Protein AF-A0A1M2V5W0-F1 (afdb_monomer)

Structure (mmCIF, N/CA/C/O backbone):
data_AF-A0A1M2V5W0-F1
#
_entry.id   AF-A0A1M2V5W0-F1
#
loop_
_atom_site.group_PDB
_atom_site.id
_atom_site.type_symbol
_atom_site.label_atom_id
_atom_site.label_alt_id
_atom_site.label_comp_id
_atom_site.label_asym_id
_atom_site.label_entity_id
_atom_site.label_seq_id
_atom_site.pdbx_PDB_ins_code
_atom_site.Cartn_x
_atom_site.Cartn_y
_atom_site.Cartn_z
_atom_site.occupancy
_atom_site.B_iso_or_equiv
_atom_site.auth_seq_id
_atom_site.auth_comp_id
_atom_site.auth_asym_id
_atom_site.auth_atom_id
_atom_site.pdbx_PDB_model_num
ATOM 1 N N . MET A 1 1 ? -21.155 -1.043 -0.459 1.00 74.81 1 MET A N 1
ATOM 2 C CA . MET A 1 1 ? -21.055 0.236 0.279 1.00 74.81 1 MET A CA 1
ATOM 3 C C . MET A 1 1 ? -19.691 0.330 0.950 1.00 74.81 1 MET A C 1
ATOM 5 O O . MET A 1 1 ? -19.105 -0.709 1.253 1.00 74.81 1 MET A O 1
ATOM 9 N N . SER A 1 2 ? -19.186 1.552 1.110 1.00 94.75 2 SER A N 1
ATOM 10 C CA . SER A 1 2 ? -17.912 1.864 1.774 1.00 94.75 2 SER A CA 1
ATOM 11 C C . SER A 1 2 ? -18.078 1.927 3.303 1.00 94.75 2 SER A C 1
ATOM 13 O O . SER A 1 2 ? -19.202 2.180 3.741 1.00 94.75 2 SER A O 1
ATOM 15 N N . PRO A 1 3 ? -17.034 1.681 4.123 1.00 96.12 3 PRO A N 1
ATOM 16 C CA . PRO A 1 3 ? -17.143 1.655 5.583 1.00 96.12 3 PRO A CA 1
ATOM 17 C C . PRO A 1 3 ? -17.087 3.056 6.215 1.00 96.12 3 PRO A C 1
ATOM 19 O O . PRO A 1 3 ? -17.505 3.218 7.355 1.00 96.12 3 PRO A O 1
ATOM 22 N N . LEU A 1 4 ? -16.586 4.059 5.488 1.00 97.38 4 LEU A N 1
ATOM 23 C CA . LEU A 1 4 ? -16.451 5.440 5.946 1.00 97.38 4 LEU A CA 1
ATOM 24 C C . LEU A 1 4 ? -17.178 6.396 5.000 1.00 97.38 4 LEU A C 1
ATOM 26 O O . LEU A 1 4 ? -17.250 6.168 3.790 1.00 97.38 4 LEU A O 1
ATOM 30 N N . ARG A 1 5 ? -17.699 7.499 5.548 1.00 97.31 5 ARG A N 1
ATOM 31 C CA . ARG A 1 5 ? -18.234 8.593 4.725 1.00 97.31 5 ARG A CA 1
ATOM 32 C C . ARG A 1 5 ? -17.093 9.276 3.972 1.00 97.31 5 ARG A C 1
ATOM 34 O O . ARG A 1 5 ? -16.021 9.481 4.530 1.00 97.31 5 ARG A O 1
ATOM 41 N N . GLY A 1 6 ? -17.336 9.607 2.707 1.00 97.00 6 GLY A N 1
ATOM 42 C CA . GLY A 1 6 ? -16.331 10.194 1.816 1.00 97.00 6 GLY A CA 1
ATOM 43 C C . GLY A 1 6 ? -15.364 9.182 1.189 1.00 97.00 6 GLY A C 1
ATOM 44 O O . GLY A 1 6 ? -14.709 9.515 0.210 1.00 97.00 6 GLY A O 1
ATOM 45 N N . GLU A 1 7 ? -15.310 7.937 1.677 1.00 98.12 7 GLU A N 1
ATOM 46 C CA . GLU A 1 7 ? -14.520 6.869 1.056 1.00 98.12 7 GLU A CA 1
ATOM 47 C C . GLU A 1 7 ? -15.352 6.132 -0.002 1.00 98.12 7 GLU A C 1
ATOM 49 O O . GLU A 1 7 ? -16.510 5.782 0.236 1.00 98.12 7 GLU A O 1
ATOM 54 N N . ILE A 1 8 ? -14.745 5.803 -1.143 1.00 97.44 8 ILE A N 1
ATOM 55 C CA . ILE A 1 8 ? -15.309 4.865 -2.119 1.00 97.44 8 ILE A CA 1
ATOM 56 C C . ILE A 1 8 ? -14.634 3.498 -1.989 1.00 97.44 8 ILE A C 1
ATOM 58 O O . ILE A 1 8 ? -13.429 3.405 -1.781 1.00 97.44 8 ILE A O 1
ATOM 62 N N . ARG A 1 9 ? -15.408 2.423 -2.165 1.00 98.19 9 ARG A N 1
ATOM 63 C CA . ARG A 1 9 ? -14.882 1.057 -2.250 1.00 98.19 9 ARG A CA 1
ATOM 64 C C . ARG A 1 9 ? -15.270 0.429 -3.579 1.00 98.19 9 ARG A C 1
ATOM 66 O O . ARG A 1 9 ? -16.461 0.277 -3.859 1.00 98.19 9 ARG A O 1
ATOM 73 N N . LEU A 1 10 ? -14.271 0.009 -4.350 1.00 98.19 10 LEU A N 1
ATOM 74 C CA . LEU A 1 10 ? -14.480 -0.735 -5.588 1.00 98.19 10 LEU A CA 1
ATOM 75 C C . LEU A 1 10 ? -14.918 -2.174 -5.292 1.00 98.19 10 LEU A C 1
ATOM 77 O O . LEU A 1 10 ? -14.509 -2.786 -4.300 1.00 98.19 10 LEU A O 1
ATOM 81 N N . GLN A 1 11 ? -15.748 -2.740 -6.171 1.00 98.31 11 GLN A N 1
ATOM 82 C CA . GLN A 1 11 ? -16.195 -4.129 -6.040 1.00 98.31 11 GLN 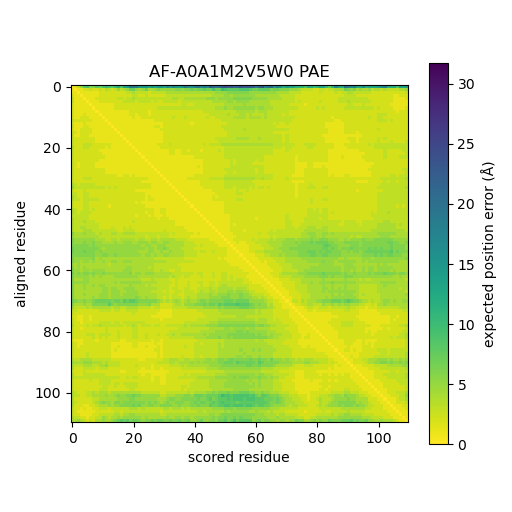A CA 1
ATOM 83 C C . GLN A 1 11 ? -15.018 -5.113 -6.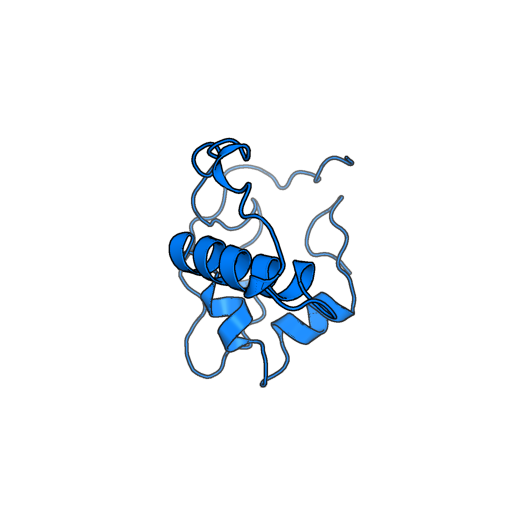121 1.00 98.31 11 GLN A C 1
ATOM 85 O O . GLN A 1 11 ? -14.984 -6.083 -5.365 1.00 98.31 11 GLN A O 1
ATOM 90 N N . SER A 1 12 ? -14.042 -4.851 -6.995 1.00 98.56 12 SER A N 1
ATOM 91 C CA . SER A 1 12 ? -12.825 -5.657 -7.129 1.00 98.56 12 SER A CA 1
ATOM 92 C C . SER A 1 12 ? -12.060 -5.748 -5.810 1.00 98.56 12 SER A C 1
ATOM 94 O O . SER A 1 12 ? -11.755 -6.849 -5.362 1.00 98.56 12 SER A O 1
ATOM 96 N N . ASP A 1 13 ? -11.830 -4.618 -5.142 1.00 98.62 13 ASP A N 1
ATOM 97 C CA . ASP A 1 13 ? -11.068 -4.560 -3.890 1.00 98.62 13 ASP A CA 1
ATOM 98 C C . ASP A 1 13 ? -11.818 -5.255 -2.754 1.00 98.62 13 ASP A C 1
ATOM 100 O O . ASP A 1 13 ? -11.230 -5.983 -1.951 1.00 98.62 13 ASP A O 1
ATOM 104 N N . PHE A 1 14 ? -13.147 -5.094 -2.715 1.00 98.44 14 PHE A N 1
ATOM 105 C CA . PHE A 1 14 ? -13.992 -5.811 -1.765 1.00 98.44 14 PHE A CA 1
ATOM 106 C C . PHE A 1 14 ? -13.825 -7.332 -1.888 1.00 98.44 14 PHE A C 1
ATOM 108 O O . PHE A 1 14 ? -13.697 -8.015 -0.866 1.00 98.44 14 PHE A O 1
ATOM 115 N N . LEU A 1 15 ? -13.817 -7.852 -3.118 1.00 98.56 15 LEU A N 1
ATOM 116 C CA . LEU A 1 15 ? -13.690 -9.284 -3.384 1.00 98.56 15 LEU A CA 1
ATOM 117 C C . LEU A 1 15 ? -12.257 -9.781 -3.163 1.00 98.56 15 LEU A C 1
ATOM 119 O O . LEU A 1 15 ? -12.071 -10.785 -2.482 1.00 98.56 15 LEU A O 1
ATOM 123 N N . LEU A 1 16 ? -11.239 -9.062 -3.645 1.00 98.75 16 LEU A N 1
ATOM 124 C CA . LEU A 1 16 ? -9.828 -9.437 -3.474 1.00 98.75 16 LEU A CA 1
ATOM 125 C C . LEU A 1 16 ? -9.412 -9.508 -1.999 1.00 98.75 16 LEU A C 1
ATOM 127 O O . LEU A 1 16 ? -8.637 -10.386 -1.618 1.00 98.75 16 LEU A O 1
ATOM 131 N N . ALA A 1 17 ? -9.966 -8.648 -1.144 1.00 98.69 17 ALA A N 1
ATOM 132 C CA . ALA A 1 17 ? -9.709 -8.695 0.293 1.00 98.69 17 ALA A CA 1
ATOM 133 C C . ALA A 1 17 ? -10.327 -9.921 0.999 1.00 98.69 17 ALA A C 1
ATOM 135 O O . ALA A 1 17 ? -9.978 -10.199 2.147 1.00 98.69 17 ALA A O 1
ATOM 136 N N . ARG A 1 18 ? -11.257 -10.638 0.349 1.00 98.56 18 ARG A N 1
ATOM 137 C CA . ARG A 1 18 ? -12.042 -11.738 0.946 1.00 98.56 18 ARG A CA 1
ATOM 138 C C . ARG A 1 18 ? -11.856 -13.087 0.264 1.00 98.56 18 ARG A C 1
ATOM 140 O O . ARG A 1 18 ? -12.131 -14.115 0.875 1.00 98.56 18 ARG A O 1
ATOM 147 N N . ASP A 1 19 ? -11.397 -13.094 -0.979 1.00 98.69 19 ASP A N 1
ATOM 148 C CA . ASP A 1 19 ? -11.186 -14.318 -1.737 1.00 98.69 19 ASP A CA 1
ATOM 149 C C . ASP A 1 19 ? -10.074 -15.173 -1.111 1.00 98.69 19 ASP A C 1
ATOM 151 O O . ASP A 1 19 ? -9.010 -14.669 -0.751 1.00 98.69 19 ASP A O 1
ATOM 155 N N . SER A 1 20 ? -10.296 -16.483 -0.993 1.00 98.44 20 SER A N 1
ATOM 156 C CA . SER A 1 20 ? -9.355 -17.405 -0.343 1.00 98.44 20 SER A CA 1
ATOM 157 C C . SER A 1 20 ? -7.975 -17.447 -1.011 1.00 98.44 20 SER A C 1
ATOM 159 O O . SER A 1 20 ? -6.988 -17.785 -0.351 1.00 98.44 20 SER A O 1
ATOM 161 N N . ARG A 1 21 ? -7.883 -17.068 -2.293 1.00 98.38 21 ARG A N 1
ATOM 162 C CA . ARG A 1 21 ? -6.628 -16.995 -3.055 1.00 98.38 21 ARG A CA 1
ATOM 163 C C . ARG A 1 21 ? -5.779 -15.780 -2.679 1.00 98.38 21 ARG A C 1
ATOM 165 O O . ARG A 1 21 ? -4.560 -15.841 -2.817 1.00 98.38 21 ARG A O 1
ATOM 172 N N . THR A 1 22 ? -6.391 -14.693 -2.206 1.00 98.75 22 THR A N 1
ATOM 173 C CA . THR A 1 22 ? -5.722 -13.388 -2.038 1.00 98.75 22 THR A CA 1
ATOM 174 C C . THR A 1 22 ? -5.837 -12.799 -0.635 1.00 98.75 22 THR A C 1
ATOM 176 O O . THR A 1 22 ? -4.957 -12.042 -0.232 1.00 98.75 22 THR A O 1
ATOM 179 N N . ALA A 1 23 ? -6.845 -13.175 0.154 1.00 98.75 23 ALA A N 1
ATOM 180 C CA . ALA A 1 23 ? -7.152 -12.565 1.450 1.00 98.75 23 ALA A CA 1
ATOM 181 C C . ALA A 1 23 ? -5.981 -12.604 2.444 1.00 98.75 23 ALA A C 1
ATOM 183 O O . ALA A 1 23 ? -5.755 -11.648 3.185 1.00 98.75 23 ALA A O 1
ATOM 184 N N . CYS A 1 24 ? -5.201 -13.688 2.463 1.00 98.69 24 CYS A N 1
ATOM 185 C CA . CYS A 1 24 ? -4.040 -13.766 3.349 1.00 98.69 24 CYS A CA 1
ATOM 186 C C . CYS A 1 24 ? -2.902 -12.838 2.927 1.00 98.69 24 CYS A C 1
ATOM 188 O O . CYS A 1 24 ? -2.264 -12.254 3.800 1.00 98.69 24 CYS A O 1
ATOM 190 N N . GLU A 1 25 ? -2.666 -12.663 1.626 1.00 98.75 25 GLU A N 1
ATOM 191 C CA . GLU A 1 25 ? -1.671 -11.697 1.156 1.00 98.75 25 GLU A CA 1
ATOM 192 C C . GLU A 1 25 ? -2.168 -10.267 1.389 1.00 98.75 25 GLU A C 1
ATOM 194 O O . GLU A 1 25 ? -1.416 -9.448 1.910 1.00 98.75 25 GLU A O 1
ATOM 199 N N . TRP A 1 26 ? -3.458 -10.006 1.155 1.00 98.75 26 TRP A N 1
ATOM 200 C CA . TRP A 1 26 ? -4.101 -8.735 1.491 1.00 98.75 26 TRP A CA 1
ATOM 201 C C . TRP A 1 26 ? -3.892 -8.366 2.967 1.00 98.75 26 TRP A C 1
ATOM 203 O O . TRP A 1 26 ? -3.401 -7.284 3.287 1.00 98.75 26 TRP A O 1
ATOM 213 N N . GLN A 1 27 ? -4.185 -9.293 3.885 1.00 98.81 27 GLN A N 1
ATOM 214 C CA . GLN A 1 27 ? -3.979 -9.083 5.319 1.00 98.81 27 GLN A CA 1
ATOM 215 C C . GLN A 1 27 ? -2.494 -8.977 5.697 1.00 98.81 27 GLN A C 1
ATOM 217 O O . GLN A 1 27 ? -2.159 -8.334 6.688 1.00 98.81 27 GLN A O 1
ATOM 222 N N . SER A 1 28 ? -1.587 -9.594 4.938 1.00 98.50 28 SER A N 1
ATOM 223 C CA . SER A 1 28 ? -0.160 -9.623 5.276 1.00 98.50 28 SER A CA 1
ATOM 224 C C . SER A 1 28 ? 0.535 -8.259 5.205 1.00 98.50 28 SER A C 1
ATOM 226 O O . SER A 1 28 ? 1.602 -8.099 5.802 1.00 98.50 28 SER A O 1
ATOM 228 N N . PHE A 1 29 ? -0.059 -7.299 4.492 1.00 98.44 29 PHE A N 1
ATOM 229 C CA . PHE A 1 29 ? 0.419 -5.920 4.429 1.00 98.44 29 PHE A CA 1
ATOM 230 C C . PHE A 1 29 ? -0.031 -5.084 5.630 1.00 98.44 29 PHE A C 1
ATOM 232 O O . PHE A 1 29 ? 0.598 -4.074 5.946 1.00 98.44 29 PHE A O 1
ATOM 239 N N . VAL A 1 30 ? -1.087 -5.508 6.333 1.00 98.19 30 VAL A N 1
ATOM 240 C CA . VAL A 1 30 ? -1.577 -4.807 7.521 1.00 98.19 30 VAL A CA 1
ATOM 241 C C . VAL A 1 30 ? -0.494 -4.824 8.598 1.00 98.19 30 VAL A C 1
ATOM 243 O O . VAL A 1 30 ? -0.002 -5.885 8.984 1.00 98.19 30 VAL A O 1
ATOM 246 N N . ASN A 1 31 ? -0.143 -3.634 9.091 1.00 97.56 31 ASN A N 1
ATOM 247 C CA . ASN A 1 31 ? 0.916 -3.419 10.079 1.00 97.56 31 ASN A CA 1
ATOM 248 C C . ASN A 1 31 ? 2.297 -3.966 9.652 1.00 97.56 31 ASN A C 1
ATOM 250 O O . ASN A 1 31 ? 3.097 -4.377 10.491 1.00 97.56 31 ASN A O 1
ATOM 254 N N . ASN A 1 32 ? 2.582 -4.001 8.343 1.00 97.88 32 ASN A N 1
ATOM 255 C CA . ASN A 1 32 ? 3.874 -4.429 7.802 1.00 97.88 32 ASN A CA 1
ATOM 256 C C . ASN A 1 32 ? 4.344 -3.497 6.674 1.00 97.88 32 ASN A C 1
ATOM 258 O O . ASN A 1 32 ? 4.350 -3.852 5.492 1.00 97.88 32 ASN A O 1
ATOM 262 N N . GLN A 1 33 ? 4.757 -2.288 7.064 1.00 97.06 33 GLN A N 1
ATOM 263 C CA . GLN A 1 33 ? 5.183 -1.236 6.137 1.00 97.06 33 GLN A CA 1
ATOM 264 C C . GLN A 1 33 ? 6.350 -1.670 5.240 1.00 97.06 33 GLN A C 1
ATOM 266 O O . GLN A 1 33 ? 6.348 -1.390 4.042 1.00 97.06 33 GLN A O 1
ATOM 271 N N . TYR A 1 34 ? 7.324 -2.391 5.804 1.00 96.69 34 TYR A N 1
ATOM 272 C CA . TYR A 1 34 ? 8.476 -2.888 5.053 1.00 96.69 34 TYR A CA 1
ATOM 273 C C . TYR A 1 34 ? 8.047 -3.822 3.916 1.00 96.69 34 TYR A 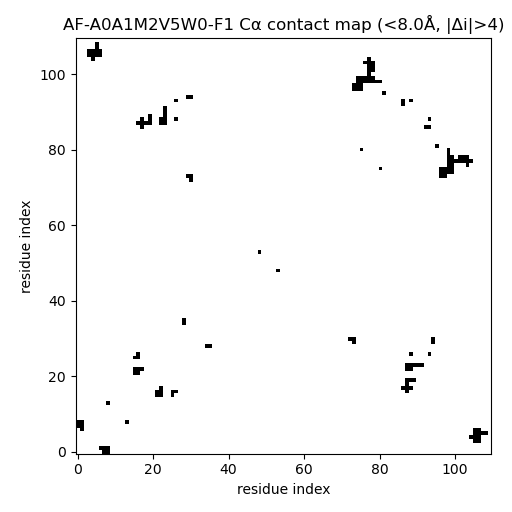C 1
ATOM 275 O O . TYR A 1 34 ? 8.474 -3.644 2.772 1.00 96.69 34 TYR A O 1
ATOM 283 N N . LYS A 1 35 ? 7.161 -4.790 4.202 1.00 98.19 35 LYS A N 1
ATOM 284 C CA . LYS A 1 35 ? 6.648 -5.703 3.173 1.00 98.19 35 LYS A CA 1
ATOM 285 C C . LYS A 1 35 ? 5.877 -4.942 2.097 1.00 98.19 35 LYS A C 1
ATOM 287 O O . LYS A 1 35 ? 6.108 -5.203 0.920 1.00 98.19 35 LYS A O 1
ATOM 292 N N . LEU A 1 36 ? 5.006 -4.006 2.485 1.00 97.94 36 LEU A N 1
ATOM 293 C CA . LEU A 1 36 ? 4.226 -3.199 1.542 1.00 97.94 36 LEU A CA 1
ATOM 294 C C . LEU A 1 36 ? 5.138 -2.445 0.564 1.00 97.94 36 LEU A C 1
ATOM 296 O O . LEU A 1 36 ? 4.992 -2.589 -0.648 1.00 97.94 36 LEU A O 1
ATOM 300 N N . GLN A 1 37 ? 6.119 -1.703 1.082 1.00 96.88 37 GLN A N 1
ATOM 301 C CA . GLN A 1 37 ? 7.037 -0.913 0.257 1.00 96.88 37 GLN A CA 1
ATOM 302 C C . GLN A 1 37 ? 7.919 -1.793 -0.637 1.00 96.88 37 GLN A C 1
ATOM 304 O O . GLN A 1 37 ? 8.083 -1.498 -1.821 1.00 96.88 37 GLN A O 1
ATOM 309 N N . SER A 1 38 ? 8.458 -2.889 -0.098 1.00 98.19 38 SER A N 1
ATOM 310 C CA . SER A 1 38 ? 9.319 -3.808 -0.851 1.00 98.19 38 SER A CA 1
ATOM 311 C C . SER A 1 38 ? 8.557 -4.522 -1.975 1.00 98.19 38 SER A C 1
ATOM 313 O O . SER A 1 38 ? 8.998 -4.520 -3.128 1.00 98.19 38 SER A O 1
ATOM 315 N N . ALA A 1 39 ? 7.373 -5.068 -1.672 1.00 98.56 39 ALA A N 1
ATOM 316 C CA . ALA A 1 39 ? 6.539 -5.760 -2.652 1.00 98.56 39 ALA A CA 1
ATOM 317 C C . ALA A 1 39 ? 6.037 -4.805 -3.740 1.00 98.56 39 ALA A C 1
ATOM 319 O O . ALA A 1 39 ? 6.109 -5.141 -4.924 1.00 98.56 39 ALA A O 1
ATOM 320 N N . PHE A 1 40 ? 5.595 -3.602 -3.359 1.00 98.31 40 PHE A N 1
ATOM 321 C CA . PHE A 1 40 ? 5.157 -2.594 -4.318 1.00 98.31 40 PHE A CA 1
ATOM 322 C C . PHE A 1 40 ? 6.303 -2.153 -5.231 1.00 98.31 40 PHE A C 1
ATOM 324 O O . PHE A 1 40 ? 6.135 -2.171 -6.446 1.00 98.31 40 PHE A O 1
ATOM 331 N N . LYS A 1 41 ? 7.493 -1.851 -4.686 1.00 97.62 41 LYS A N 1
ATOM 332 C CA . LYS A 1 41 ? 8.679 -1.497 -5.489 1.00 97.62 41 LYS A CA 1
ATOM 333 C C . LYS A 1 41 ? 9.008 -2.583 -6.517 1.00 97.62 41 LYS A C 1
ATOM 335 O O . LYS A 1 41 ? 9.247 -2.277 -7.684 1.00 97.62 41 LYS A O 1
ATOM 340 N N . ALA A 1 42 ? 9.005 -3.849 -6.098 1.00 98.25 42 ALA A N 1
ATOM 341 C CA . ALA A 1 42 ? 9.298 -4.972 -6.982 1.00 98.25 42 ALA A CA 1
ATOM 342 C C . ALA A 1 42 ? 8.221 -5.168 -8.065 1.00 98.25 42 ALA A C 1
ATOM 344 O O . ALA A 1 42 ? 8.557 -5.388 -9.230 1.00 98.25 42 ALA A O 1
ATOM 345 N N . ALA A 1 43 ? 6.938 -5.081 -7.701 1.00 98.50 43 ALA A N 1
ATOM 346 C CA . ALA A 1 43 ? 5.825 -5.219 -8.639 1.00 98.50 43 ALA A CA 1
ATOM 347 C C . ALA A 1 43 ? 5.769 -4.053 -9.636 1.00 98.50 43 ALA A C 1
ATOM 349 O O . ALA A 1 43 ? 5.629 -4.284 -10.835 1.00 98.50 43 ALA A O 1
ATOM 350 N N . PHE A 1 44 ? 5.955 -2.820 -9.160 1.00 98.31 44 PHE A N 1
ATOM 351 C CA . PHE A 1 44 ? 5.974 -1.618 -9.987 1.00 98.31 44 PHE A CA 1
ATOM 352 C C . PHE A 1 44 ? 7.110 -1.669 -11.012 1.00 98.31 44 PHE A C 1
ATOM 354 O O . PHE A 1 44 ? 6.845 -1.504 -12.198 1.00 98.31 44 PHE A O 1
ATOM 361 N N . ARG A 1 45 ? 8.339 -2.022 -10.596 1.00 97.12 45 ARG A N 1
ATOM 362 C CA . ARG A 1 45 ? 9.471 -2.217 -11.524 1.00 97.12 45 ARG A CA 1
ATOM 363 C C . ARG A 1 45 ? 9.150 -3.236 -12.617 1.00 97.12 45 ARG A C 1
ATOM 365 O O . ARG A 1 45 ? 9.465 -3.001 -13.774 1.00 97.12 45 ARG A O 1
ATOM 372 N N . LYS A 1 46 ? 8.524 -4.366 -12.269 1.00 98.00 46 LYS A N 1
ATOM 373 C CA . LYS A 1 46 ? 8.126 -5.379 -13.263 1.00 98.00 46 LYS A CA 1
ATOM 374 C C . LYS A 1 46 ? 7.045 -4.863 -14.213 1.00 98.00 46 LYS A C 1
ATOM 376 O O . LYS A 1 46 ? 7.092 -5.167 -15.399 1.00 98.00 46 LYS A O 1
ATOM 381 N N . MET A 1 47 ? 6.082 -4.101 -13.698 1.00 98.44 47 MET A N 1
ATOM 382 C CA . MET A 1 47 ? 4.989 -3.529 -14.483 1.00 98.44 47 MET A CA 1
ATOM 383 C C . MET A 1 47 ? 5.493 -2.505 -15.509 1.00 98.44 47 MET A C 1
ATOM 385 O O . MET A 1 47 ? 5.043 -2.526 -16.651 1.00 98.44 47 MET A O 1
ATOM 389 N N . THR A 1 48 ? 6.437 -1.638 -15.134 1.00 97.81 48 THR A N 1
ATOM 390 C CA . THR A 1 48 ? 6.933 -0.562 -16.013 1.00 97.81 48 THR A CA 1
ATOM 391 C C . THR A 1 48 ? 7.765 -1.060 -17.192 1.00 97.81 48 THR A C 1
ATOM 393 O O . THR A 1 48 ? 7.931 -0.331 -18.164 1.00 97.81 48 THR A O 1
ATOM 396 N N . ILE A 1 49 ? 8.269 -2.294 -17.131 1.00 97.38 49 ILE A N 1
ATOM 397 C CA . ILE A 1 49 ? 9.076 -2.908 -18.195 1.00 97.38 49 ILE A CA 1
ATOM 398 C C . ILE A 1 49 ? 8.311 -3.971 -18.994 1.00 97.38 49 ILE A C 1
ATOM 400 O O . ILE A 1 49 ? 8.923 -4.701 -19.776 1.00 97.38 49 ILE A O 1
ATOM 404 N N . LEU A 1 50 ? 6.990 -4.100 -18.815 1.00 98.31 50 LEU A N 1
ATOM 405 C CA . LEU A 1 50 ? 6.185 -5.033 -19.607 1.00 98.31 50 LEU A CA 1
ATOM 406 C C . LEU A 1 50 ? 6.355 -4.743 -21.107 1.00 98.31 50 LEU A C 1
ATOM 408 O O . LEU A 1 50 ? 6.192 -3.615 -21.560 1.00 98.31 50 LEU A O 1
ATOM 412 N N . GLY A 1 51 ? 6.711 -5.772 -21.879 1.00 97.88 51 GLY A N 1
ATOM 413 C CA . GLY A 1 51 ? 6.996 -5.645 -23.314 1.00 97.88 51 GLY A CA 1
ATOM 414 C C . GLY A 1 51 ? 8.400 -5.126 -23.660 1.00 97.88 51 GLY A C 1
ATOM 415 O O . GLY A 1 51 ? 8.730 -5.051 -24.839 1.00 97.88 51 GLY A O 1
ATOM 416 N N . SER A 1 52 ? 9.242 -4.824 -22.667 1.00 97.94 52 SER A N 1
ATOM 417 C CA . SER A 1 52 ? 10.634 -4.390 -22.848 1.00 97.94 52 SER A CA 1
ATOM 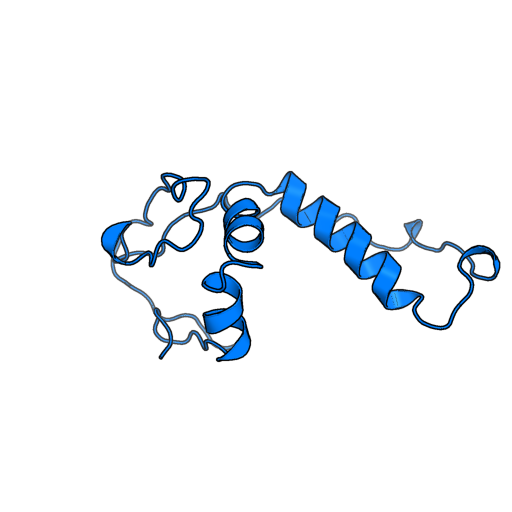418 C C . SER A 1 52 ? 11.630 -5.421 -22.310 1.00 97.94 52 SER A C 1
ATOM 420 O O . SER A 1 52 ? 11.297 -6.277 -21.489 1.00 97.94 52 SER A O 1
ATOM 422 N N . LYS A 1 53 ? 12.886 -5.336 -22.759 1.00 97.31 53 LYS A N 1
ATOM 423 C CA . LYS A 1 53 ? 14.003 -6.094 -22.183 1.00 97.31 53 LYS A CA 1
ATOM 424 C C . LYS A 1 53 ? 14.764 -5.179 -21.235 1.00 97.31 53 LYS A C 1
ATOM 426 O O . LYS A 1 53 ? 15.345 -4.197 -21.663 1.00 97.31 53 LYS A O 1
ATOM 431 N N . GLU A 1 54 ? 14.789 -5.506 -19.951 1.00 96.19 54 GLU A N 1
ATOM 432 C CA . GLU A 1 54 ? 15.397 -4.636 -18.935 1.00 96.19 54 GLU A CA 1
ATOM 433 C C . GLU A 1 54 ? 16.863 -4.278 -19.228 1.00 96.19 54 GLU A C 1
ATOM 435 O O . GLU A 1 54 ? 17.258 -3.130 -19.073 1.00 96.19 54 GLU A O 1
ATOM 440 N N . HIS A 1 55 ? 17.649 -5.226 -19.745 1.00 96.62 55 HIS A N 1
ATOM 441 C CA . HIS A 1 55 ? 19.055 -5.002 -20.104 1.00 96.62 55 HIS A CA 1
ATOM 442 C C . HIS A 1 55 ? 19.260 -4.081 -21.319 1.00 96.62 55 HIS A C 1
ATOM 444 O O . HIS A 1 55 ? 20.399 -3.756 -21.640 1.00 96.62 55 HIS A O 1
ATOM 450 N N . THR A 1 56 ? 18.192 -3.697 -22.026 1.00 98.00 56 THR A N 1
ATOM 451 C CA . THR A 1 56 ? 18.250 -2.717 -23.121 1.00 98.00 56 THR A CA 1
ATOM 452 C C . THR A 1 56 ? 17.815 -1.322 -22.673 1.00 98.00 56 THR A C 1
ATOM 454 O O . THR A 1 56 ? 17.706 -0.432 -23.512 1.00 98.00 56 THR A O 1
ATOM 457 N N . LEU A 1 57 ? 17.512 -1.132 -21.385 1.00 98.00 57 LEU A N 1
ATOM 458 C CA . LEU A 1 57 ? 17.109 0.146 -20.803 1.00 98.00 57 LEU A CA 1
ATOM 459 C C . LEU A 1 57 ? 18.265 0.767 -20.011 1.00 98.00 57 LEU A C 1
ATOM 461 O O . LEU A 1 57 ? 19.193 0.079 -19.588 1.00 98.00 57 LEU A O 1
ATOM 465 N N . VAL A 1 58 ? 18.183 2.078 -19.796 1.00 98.19 58 VAL A N 1
ATOM 466 C CA . VAL A 1 58 ? 19.093 2.819 -18.915 1.00 98.19 58 VAL A CA 1
ATOM 467 C C . VAL A 1 58 ? 18.451 2.928 -17.534 1.00 98.19 58 VAL A C 1
ATOM 469 O O . VAL A 1 58 ? 17.277 3.287 -17.427 1.00 98.19 58 VAL A O 1
ATOM 472 N N . ASP A 1 59 ? 19.208 2.614 -16.482 1.00 97.25 59 ASP A N 1
ATOM 473 C CA . ASP A 1 59 ? 18.757 2.799 -15.102 1.00 97.25 59 ASP A CA 1
ATOM 474 C C . ASP A 1 59 ? 18.974 4.256 -14.674 1.00 97.25 59 ASP A C 1
ATOM 476 O O . ASP A 1 59 ? 20.102 4.676 -14.434 1.00 97.25 59 ASP A O 1
ATOM 480 N N . CYS A 1 60 ? 17.878 5.011 -14.591 1.00 97.44 60 CYS A N 1
ATOM 481 C CA . CYS A 1 60 ? 17.852 6.388 -14.089 1.00 97.44 60 CYS A CA 1
ATOM 482 C C . CYS A 1 60 ? 17.188 6.473 -12.703 1.00 97.44 60 CYS A C 1
ATOM 484 O O . CYS A 1 60 ? 16.583 7.489 -12.367 1.00 97.44 60 CYS A O 1
ATOM 486 N N . SER A 1 61 ? 17.180 5.390 -11.916 1.00 97.31 61 SER A N 1
ATOM 487 C CA . SER A 1 61 ? 16.443 5.352 -10.641 1.00 97.31 61 SER A CA 1
ATOM 488 C C . SER A 1 61 ? 16.980 6.333 -9.590 1.00 97.31 61 SER A C 1
ATOM 490 O O . SER A 1 61 ? 16.273 6.643 -8.634 1.00 97.31 61 SER A O 1
ATOM 492 N N . ASP A 1 62 ? 18.210 6.818 -9.751 1.00 97.38 62 ASP A N 1
ATOM 493 C CA . ASP A 1 62 ? 18.877 7.792 -8.881 1.00 97.38 62 ASP A CA 1
ATOM 494 C C . ASP A 1 62 ? 18.268 9.202 -8.952 1.00 97.38 62 ASP A C 1
ATOM 496 O O . ASP A 1 62 ? 18.400 9.973 -8.002 1.00 97.38 62 ASP A O 1
ATOM 500 N N . VAL A 1 63 ? 17.544 9.525 -10.029 1.00 98.19 63 VAL A N 1
ATOM 501 C CA . VAL A 1 63 ? 16.817 10.801 -10.156 1.00 98.19 63 VAL A CA 1
ATOM 502 C C . VAL A 1 63 ? 15.499 10.821 -9.375 1.00 98.19 63 VAL A C 1
ATOM 504 O O . VAL A 1 63 ? 14.883 11.877 -9.226 1.00 98.19 63 VAL A O 1
ATOM 507 N N . VAL A 1 64 ? 15.037 9.665 -8.883 1.00 97.25 64 VAL A N 1
ATOM 508 C CA . VAL A 1 64 ? 13.799 9.560 -8.103 1.00 97.25 64 VAL A CA 1
ATOM 509 C C . VAL A 1 64 ? 14.077 10.003 -6.661 1.00 97.25 64 VAL A C 1
ATOM 511 O O . VAL A 1 64 ? 14.922 9.400 -5.997 1.00 97.25 64 VAL A O 1
ATOM 514 N N . PRO A 1 65 ? 13.364 11.013 -6.127 1.00 98.06 65 PRO A N 1
ATOM 515 C CA . PRO A 1 65 ? 13.582 11.475 -4.760 1.00 98.06 65 PRO A CA 1
ATOM 516 C C . PRO A 1 65 ? 13.324 10.387 -3.712 1.00 98.06 65 PRO A C 1
ATOM 518 O O . PRO A 1 65 ? 12.410 9.569 -3.845 1.00 98.06 65 PRO A O 1
ATOM 521 N N . THR A 1 66 ? 14.073 10.437 -2.610 1.00 97.19 66 THR A N 1
ATOM 522 C CA . THR A 1 66 ? 13.787 9.615 -1.428 1.00 97.19 66 THR A CA 1
ATOM 523 C C . THR A 1 66 ? 12.447 10.042 -0.816 1.00 97.19 66 THR A C 1
ATOM 525 O O . THR A 1 66 ? 12.285 11.220 -0.488 1.00 97.19 66 THR A O 1
ATOM 528 N N . PRO A 1 67 ? 11.480 9.124 -0.630 1.00 95.62 67 PRO A N 1
ATOM 529 C CA . PRO A 1 67 ? 10.197 9.470 -0.031 1.00 95.62 67 PRO A CA 1
ATOM 530 C C . PRO A 1 67 ? 10.349 9.811 1.462 1.00 95.62 67 PRO A C 1
ATOM 532 O O . PRO A 1 67 ? 11.248 9.282 2.124 1.00 95.62 67 PRO A O 1
ATOM 535 N N . PRO A 1 68 ? 9.456 10.645 2.027 1.00 96.50 68 PRO A N 1
ATOM 536 C CA . PRO A 1 68 ? 9.414 10.872 3.466 1.00 96.50 68 PRO A CA 1
ATOM 537 C C . PRO A 1 68 ? 9.044 9.588 4.222 1.00 96.50 68 PRO A C 1
ATOM 539 O O . PRO A 1 68 ? 8.542 8.612 3.653 1.00 96.50 68 PRO A O 1
ATOM 542 N N . ALA A 1 69 ? 9.264 9.601 5.537 1.00 94.81 69 ALA A N 1
ATOM 543 C CA . ALA A 1 69 ? 8.792 8.532 6.406 1.00 94.81 69 ALA A CA 1
ATOM 544 C C . ALA A 1 69 ? 7.249 8.415 6.360 1.00 94.81 69 ALA A C 1
ATOM 546 O O . ALA A 1 69 ? 6.565 9.409 6.100 1.00 94.81 69 ALA A O 1
ATOM 547 N N . PRO A 1 70 ? 6.681 7.222 6.625 1.00 94.31 70 PRO A N 1
ATOM 548 C CA . PRO A 1 70 ? 5.235 7.048 6.731 1.00 94.31 70 PRO A CA 1
ATOM 549 C C . PRO A 1 70 ? 4.626 8.006 7.760 1.00 94.31 70 PRO A C 1
ATOM 551 O O . PRO A 1 70 ? 5.189 8.200 8.835 1.00 94.31 70 PRO A O 1
ATOM 554 N N . ALA A 1 71 ? 3.454 8.558 7.446 1.00 93.25 71 ALA A N 1
ATOM 555 C CA . ALA A 1 71 ? 2.777 9.524 8.311 1.00 93.25 71 ALA A CA 1
ATOM 556 C C . ALA A 1 71 ? 2.309 8.924 9.651 1.00 93.25 71 ALA A C 1
ATOM 558 O O . ALA A 1 71 ? 2.155 9.648 10.631 1.00 93.25 71 ALA A O 1
ATOM 559 N N . SER A 1 72 ? 2.072 7.611 9.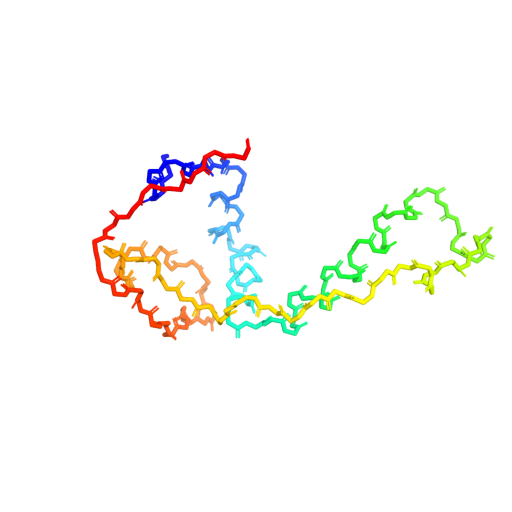703 1.00 94.81 72 SER A N 1
ATOM 560 C CA . SER A 1 72 ? 1.616 6.901 10.899 1.00 94.81 72 SER A CA 1
ATOM 561 C C . SER A 1 72 ? 1.829 5.387 10.781 1.00 94.81 72 SER A C 1
ATOM 563 O O . SER A 1 72 ? 2.187 4.863 9.722 1.00 94.81 72 SER A O 1
ATOM 565 N N . GLN A 1 73 ? 1.628 4.676 11.893 1.00 95.94 73 GLN A N 1
ATOM 566 C CA . GLN A 1 73 ? 1.491 3.215 11.913 1.00 95.94 73 GLN A CA 1
ATOM 567 C C . GLN A 1 73 ? 0.053 2.805 11.570 1.00 95.94 73 GLN A C 1
ATOM 569 O O . GLN A 1 73 ? -0.846 3.636 11.611 1.00 95.94 73 GLN A O 1
ATOM 574 N N . ALA A 1 74 ? -0.188 1.528 11.264 1.00 97.69 74 ALA A N 1
ATOM 575 C CA . ALA A 1 74 ? -1.537 1.042 10.971 1.00 97.69 74 ALA A CA 1
ATOM 576 C C . ALA A 1 74 ? -2.466 1.162 12.196 1.00 97.69 74 ALA A C 1
ATOM 578 O O . ALA A 1 74 ? -2.119 0.725 13.293 1.00 97.69 74 ALA A O 1
ATOM 579 N N . HIS A 1 75 ? -3.658 1.711 11.985 1.00 97.94 75 HIS A N 1
ATOM 580 C CA . HIS A 1 75 ? -4.684 1.952 13.000 1.00 97.94 75 HIS A CA 1
ATOM 581 C C . HIS A 1 75 ? -6.078 1.746 12.390 1.00 97.94 75 HIS A C 1
ATOM 583 O O . HIS A 1 75 ? -6.234 1.708 11.166 1.00 97.94 75 HIS A O 1
ATOM 589 N N . LEU A 1 76 ? -7.084 1.556 13.242 1.00 98.31 76 LEU A N 1
ATOM 590 C CA . LEU A 1 76 ? -8.488 1.584 12.851 1.00 98.31 76 LEU A CA 1
ATOM 591 C C . LEU A 1 76 ? -9.008 3.027 12.926 1.00 98.31 76 LEU A C 1
ATOM 593 O O . LEU A 1 76 ? -8.739 3.700 13.921 1.00 98.31 76 LEU A O 1
ATOM 597 N N . PRO A 1 77 ? -9.793 3.484 11.939 1.00 97.94 77 PRO A N 1
ATOM 598 C CA . PRO A 1 77 ? -10.446 4.787 11.997 1.00 97.94 77 PRO A CA 1
ATOM 599 C C . PRO A 1 77 ? -11.345 4.936 13.229 1.00 97.94 77 PRO A C 1
ATOM 601 O O . PRO A 1 77 ? -11.931 3.956 13.702 1.00 97.94 77 PRO A O 1
ATOM 604 N N . ALA A 1 78 ? -11.508 6.172 13.702 1.00 98.06 78 ALA A N 1
ATOM 605 C CA . ALA A 1 78 ? -12.387 6.495 14.821 1.00 98.06 78 ALA A CA 1
ATOM 606 C C . ALA A 1 78 ? -13.797 5.917 14.616 1.00 98.06 78 ALA A C 1
ATOM 608 O O . ALA A 1 78 ? -14.340 5.941 13.511 1.00 98.06 78 ALA A O 1
ATOM 609 N N . GLY A 1 79 ? -14.376 5.377 15.691 1.00 96.75 79 GLY A N 1
ATOM 610 C CA . GLY A 1 79 ? -15.688 4.719 15.703 1.00 96.75 79 GLY A CA 1
ATOM 611 C C . GLY A 1 79 ? -15.764 3.353 15.014 1.00 96.75 79 GLY A C 1
ATOM 612 O O . GLY A 1 79 ? -16.830 2.744 15.057 1.00 96.75 79 GLY A O 1
ATOM 613 N N . LEU A 1 80 ? -14.665 2.846 14.443 1.00 97.69 80 LEU A N 1
ATOM 614 C CA . LEU A 1 80 ? -14.549 1.452 14.019 1.00 97.69 80 LEU A CA 1
ATOM 615 C C . LEU A 1 80 ? -13.735 0.639 15.026 1.00 97.69 80 LEU A C 1
ATOM 617 O O . LEU A 1 80 ? -12.807 1.114 15.686 1.00 97.69 80 LEU A O 1
ATOM 621 N N . THR A 1 81 ? -14.070 -0.636 15.122 1.00 97.00 81 THR A N 1
ATOM 622 C CA . THR A 1 81 ? -13.431 -1.589 16.023 1.00 97.00 81 THR A CA 1
ATOM 623 C C . THR A 1 81 ? -13.046 -2.856 15.271 1.00 97.00 81 THR A C 1
ATOM 625 O O . THR A 1 81 ? -13.347 -3.041 14.091 1.00 97.00 81 THR A O 1
ATOM 628 N N . ARG A 1 82 ? -12.404 -3.798 15.970 1.00 96.62 82 ARG A N 1
ATOM 629 C CA . ARG A 1 82 ? -12.152 -5.137 15.422 1.00 96.62 82 ARG A CA 1
ATOM 630 C C . ARG A 1 82 ? -13.439 -5.824 14.941 1.00 96.62 82 ARG A C 1
ATOM 632 O O . ARG A 1 82 ? -13.359 -6.644 14.034 1.00 96.62 82 ARG A O 1
ATOM 639 N N . GLN A 1 83 ? -14.596 -5.518 15.531 1.00 97.44 83 GLN A N 1
ATOM 640 C CA . GLN A 1 83 ? -15.871 -6.142 15.156 1.00 97.44 83 GLN A CA 1
ATOM 641 C C . GLN A 1 83 ? -16.315 -5.753 13.739 1.00 97.44 83 GLN A C 1
ATOM 643 O O . GLN A 1 83 ? -17.011 -6.523 13.085 1.00 97.44 83 GLN A O 1
ATOM 648 N N . ASP A 1 84 ? -15.844 -4.612 13.234 1.00 97.88 84 ASP A N 1
ATOM 649 C CA . ASP A 1 84 ? -16.136 -4.131 11.881 1.00 97.88 84 ASP A CA 1
ATOM 650 C C . ASP A 1 84 ? -15.223 -4.768 10.818 1.00 97.88 84 ASP A C 1
ATOM 652 O O . ASP A 1 84 ? -15.442 -4.629 9.609 1.00 97.88 84 ASP A O 1
ATOM 656 N N . ILE A 1 85 ? -14.194 -5.507 11.250 1.00 98.19 85 ILE A N 1
ATOM 657 C CA . ILE A 1 85 ? -13.293 -6.232 10.361 1.00 98.19 85 ILE A CA 1
ATOM 658 C C . ILE A 1 85 ? -13.913 -7.568 9.960 1.00 98.19 85 ILE A C 1
ATOM 660 O O . ILE A 1 85 ? -14.087 -8.488 10.757 1.00 98.19 85 ILE A O 1
ATOM 664 N N . GLN A 1 86 ? -14.147 -7.716 8.660 1.00 98.00 86 GLN A N 1
ATOM 665 C CA . GLN A 1 86 ? -14.563 -8.978 8.055 1.00 98.00 86 GLN A CA 1
ATOM 666 C C . GLN A 1 86 ? -13.338 -9.869 7.803 1.00 98.00 86 GLN A C 1
ATOM 668 O O . GLN A 1 86 ? -12.768 -9.861 6.711 1.00 98.00 86 GLN A O 1
ATOM 673 N N . GLN A 1 87 ? -12.914 -10.610 8.832 1.00 98.19 87 GLN A N 1
ATOM 674 C CA . GLN A 1 87 ? -11.807 -11.572 8.759 1.00 98.19 87 GLN A CA 1
ATOM 675 C C . GLN A 1 87 ? -12.007 -12.571 7.610 1.00 98.19 87 GLN A C 1
ATOM 677 O O . GLN A 1 87 ? -13.019 -13.266 7.565 1.00 98.19 87 GLN A O 1
ATOM 682 N N . ALA A 1 88 ? -11.010 -12.690 6.729 1.00 98.50 88 ALA A N 1
ATOM 683 C CA . ALA A 1 88 ? -11.069 -13.601 5.581 1.00 98.50 88 ALA A CA 1
ATOM 684 C C . ALA A 1 88 ? -9.828 -14.488 5.400 1.00 98.50 88 ALA A C 1
ATOM 686 O O . AL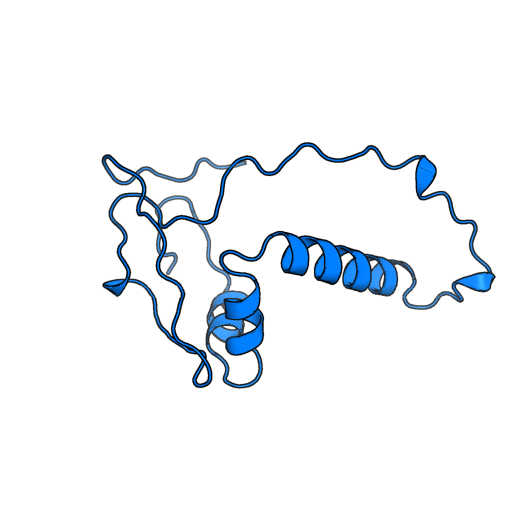A A 1 88 ? -9.927 -15.574 4.832 1.00 98.50 88 ALA A O 1
ATOM 687 N N . CYS A 1 89 ? -8.656 -14.088 5.906 1.00 98.50 89 CYS A N 1
ATOM 688 C CA . CYS A 1 89 ? -7.507 -14.991 5.906 1.00 98.50 89 CYS A CA 1
ATOM 689 C C . CYS A 1 89 ? -7.741 -16.139 6.899 1.00 98.50 89 CYS A C 1
ATOM 691 O O . CYS A 1 89 ? -7.906 -15.901 8.093 1.00 98.50 89 CYS A O 1
ATOM 693 N N . ASN A 1 90 ? -7.708 -17.383 6.424 1.00 97.44 90 ASN A N 1
ATOM 694 C CA . ASN A 1 90 ? -7.901 -18.570 7.266 1.00 97.44 90 ASN A CA 1
ATOM 695 C C . ASN A 1 90 ? -6.614 -19.052 7.963 1.00 97.44 90 ASN A C 1
ATOM 697 O O . ASN A 1 90 ? -6.682 -19.878 8.866 1.00 97.44 90 ASN A O 1
ATOM 701 N N . LYS A 1 91 ? -5.442 -18.541 7.563 1.00 97.50 91 LYS A N 1
ATOM 702 C CA . LYS A 1 91 ? -4.137 -18.953 8.115 1.00 97.50 91 LYS A CA 1
ATOM 703 C C . LYS A 1 91 ? -3.679 -18.114 9.305 1.00 97.50 91 LYS A C 1
ATOM 705 O O . LYS A 1 91 ? -2.800 -18.540 10.047 1.00 97.50 91 LYS A O 1
ATOM 710 N N . LYS A 1 92 ? -4.200 -16.892 9.452 1.00 96.75 92 LYS A N 1
ATOM 711 C CA . LYS A 1 92 ? -3.749 -15.934 10.467 1.00 96.75 92 LYS A CA 1
ATOM 712 C C . LYS A 1 92 ? -4.872 -14.968 10.827 1.00 96.75 92 LYS A C 1
ATOM 714 O O . LYS A 1 92 ? -5.505 -14.410 9.935 1.00 96.75 92 LYS A O 1
ATOM 719 N N . ALA A 1 93 ? -5.060 -14.718 12.119 1.00 97.75 93 ALA A N 1
ATOM 720 C CA . ALA A 1 93 ? -5.987 -13.698 12.602 1.00 97.75 93 ALA A CA 1
ATOM 721 C C . ALA A 1 93 ? -5.523 -12.280 12.223 1.00 97.75 93 ALA A C 1
ATOM 723 O O . ALA A 1 93 ? -4.318 -12.007 12.169 1.00 97.75 93 ALA A O 1
ATOM 724 N N . PHE A 1 94 ? -6.476 -11.375 11.987 1.00 98.38 94 PHE A N 1
ATOM 725 C CA . PHE A 1 94 ? -6.209 -9.957 11.770 1.00 98.38 94 PHE A CA 1
ATOM 726 C C . PHE A 1 94 ? -5.469 -9.373 12.987 1.00 98.38 94 PHE A C 1
ATOM 728 O O . PHE A 1 94 ? -5.864 -9.640 14.133 1.00 98.38 94 PHE A O 1
ATOM 735 N N . PRO A 1 95 ? -4.385 -8.606 12.772 1.00 97.75 95 PRO A N 1
ATOM 736 C CA . PRO A 1 95 ? -3.587 -8.065 13.867 1.00 97.75 95 PRO A CA 1
ATOM 737 C C . PRO A 1 95 ? -4.407 -7.125 14.756 1.00 97.75 95 PRO A C 1
ATOM 739 O O . PRO A 1 95 ? -5.361 -6.490 14.317 1.00 97.75 95 PRO A O 1
ATOM 742 N N . THR A 1 96 ? -4.034 -7.020 16.029 1.00 97.38 96 THR A N 1
ATOM 743 C CA . THR A 1 96 ? -4.578 -5.975 16.904 1.00 97.38 96 THR A CA 1
ATOM 744 C C . THR A 1 96 ? -4.017 -4.630 16.487 1.00 97.38 96 THR A C 1
ATOM 746 O O . THR A 1 96 ? -2.800 -4.475 16.450 1.00 97.38 96 THR A O 1
ATOM 749 N N . LEU A 1 97 ? -4.899 -3.677 16.200 1.00 98.12 97 LEU A N 1
ATOM 750 C CA . LEU A 1 97 ? -4.543 -2.298 15.894 1.00 98.12 97 LEU A CA 1
ATOM 751 C C . LEU A 1 97 ? -5.183 -1.365 16.930 1.00 98.12 97 LEU A C 1
ATOM 753 O O . LEU A 1 97 ? -6.266 -1.688 17.430 1.00 98.12 97 LEU A O 1
ATOM 757 N N . PRO A 1 98 ? -4.541 -0.231 17.254 1.00 97.94 98 PRO A N 1
ATOM 758 C CA . PRO A 1 98 ? -5.207 0.838 17.984 1.00 97.94 98 PRO A CA 1
ATOM 759 C C . PRO A 1 98 ? -6.340 1.429 17.131 1.00 97.94 98 PRO A C 1
ATOM 761 O O . PRO A 1 98 ? -6.269 1.397 15.903 1.00 97.94 98 PRO A O 1
ATOM 764 N N . THR A 1 99 ? -7.365 1.972 17.782 1.00 98.25 99 THR A N 1
ATOM 765 C CA . THR A 1 99 ? -8.421 2.762 17.134 1.00 98.25 99 THR A CA 1
ATOM 766 C C . THR A 1 99 ? -8.159 4.236 17.403 1.00 98.25 99 THR A C 1
ATOM 768 O O . THR A 1 99 ? -7.818 4.593 18.535 1.00 98.25 99 THR A O 1
ATOM 771 N N . ASP A 1 100 ? -8.337 5.083 16.393 1.00 97.94 100 ASP A N 1
ATOM 772 C CA . ASP A 1 100 ? -8.201 6.525 16.563 1.00 97.94 100 ASP A CA 1
ATOM 773 C C . ASP A 1 100 ? -9.211 7.060 17.588 1.00 97.94 100 ASP A C 1
ATOM 775 O O . ASP A 1 100 ? -10.379 6.652 17.598 1.00 97.94 100 ASP A O 1
ATOM 779 N N . PRO A 1 101 ? -8.793 7.986 18.463 1.00 97.25 101 PRO A N 1
ATOM 780 C CA . PRO A 1 101 ? -9.700 8.603 19.413 1.00 97.25 101 PRO A CA 1
ATOM 781 C C . PRO A 1 101 ? -10.648 9.589 18.716 1.00 97.25 101 PRO A C 1
ATOM 783 O O . PRO 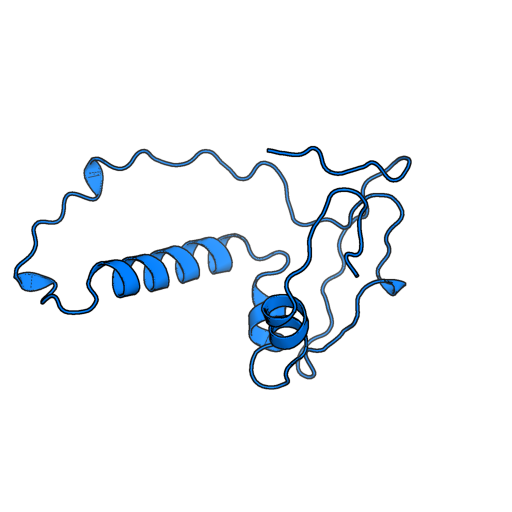A 1 101 ? -10.357 10.131 17.652 1.00 97.25 101 PRO A O 1
ATOM 786 N N . GLY A 1 102 ? -11.752 9.905 19.391 1.00 96.44 102 GLY A N 1
ATOM 787 C CA . GLY A 1 102 ? -12.693 10.935 18.952 1.00 96.44 102 GLY A CA 1
ATOM 788 C C . GLY A 1 102 ? -13.836 10.411 18.073 1.00 96.44 102 GLY A C 1
ATOM 789 O O . GLY A 1 102 ? -14.040 9.202 17.958 1.00 96.44 102 GLY A O 1
ATOM 790 N N . PRO A 1 103 ? -14.659 11.322 17.526 1.00 96.19 103 PRO A N 1
ATOM 791 C CA . PRO A 1 103 ? -15.803 10.961 16.697 1.00 96.19 103 PRO A CA 1
ATOM 792 C C . PRO A 1 103 ? -15.381 10.558 15.278 1.00 96.19 103 PRO A C 1
ATOM 794 O O . PRO A 1 103 ? -14.361 11.013 14.766 1.00 96.19 103 PRO A O 1
ATOM 797 N N . VAL A 1 104 ? -16.222 9.763 14.609 1.00 95.81 104 VAL A N 1
ATOM 798 C CA . VAL A 1 104 ? -16.066 9.446 13.179 1.00 95.81 104 VAL A CA 1
ATOM 799 C C . VAL A 1 104 ? -16.092 10.736 12.355 1.00 95.81 104 VAL A C 1
ATOM 801 O O . VAL A 1 104 ? -17.021 11.537 12.485 1.00 95.81 104 VAL A O 1
ATOM 804 N N . THR A 1 105 ? -15.118 10.915 11.466 1.00 95.06 105 THR A N 1
ATOM 805 C CA . THR A 1 105 ? -15.062 12.027 10.506 1.00 95.06 105 THR A CA 1
ATOM 806 C C . THR A 1 105 ? -15.278 11.533 9.071 1.00 95.06 105 THR A C 1
ATOM 808 O O . THR A 1 105 ? -15.234 10.335 8.790 1.00 95.06 105 THR A O 1
ATOM 811 N N . SER A 1 106 ? -15.578 12.455 8.150 1.00 96.88 106 SER A N 1
ATOM 812 C CA . SER A 1 106 ? -15.648 12.141 6.717 1.00 96.88 106 SER A CA 1
ATOM 813 C C . SER A 1 106 ? -14.269 12.284 6.088 1.00 96.88 106 SER A C 1
ATOM 815 O O . SER A 1 106 ? -13.573 13.264 6.353 1.00 96.88 106 SER A O 1
ATOM 817 N N . VAL A 1 107 ? -13.916 11.361 5.195 1.00 97.25 107 VAL A N 1
ATOM 818 C CA . VAL A 1 107 ? -12.741 11.506 4.330 1.00 97.25 107 VAL A CA 1
ATOM 819 C C . VAL A 1 107 ? -12.993 12.667 3.363 1.00 97.25 107 VAL A C 1
ATOM 821 O O . VAL A 1 107 ? -14.079 12.764 2.782 1.00 97.25 107 VAL A O 1
ATOM 824 N N . ALA A 1 108 ? -12.026 13.578 3.240 1.00 97.31 108 ALA A N 1
ATOM 825 C CA . ALA A 1 108 ? -12.108 14.712 2.323 1.00 97.31 108 ALA A CA 1
ATOM 826 C C . ALA A 1 108 ? -11.915 14.250 0.864 1.00 97.31 108 ALA A C 1
ATOM 828 O O . ALA A 1 108 ? -11.119 13.337 0.628 1.00 97.31 108 ALA A O 1
ATOM 829 N N . PRO A 1 109 ? -12.611 14.857 -0.116 1.00 96.12 109 PRO A N 1
ATOM 830 C CA . PRO A 1 109 ? -12.301 14.628 -1.523 1.00 96.1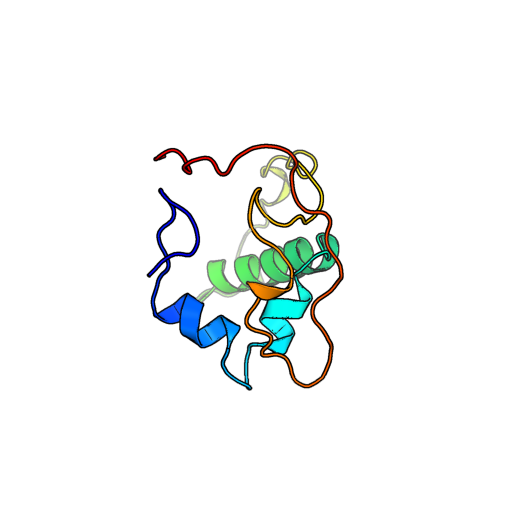2 109 PRO A CA 1
ATOM 831 C C . PRO A 1 109 ? -10.902 15.166 -1.858 1.00 96.12 109 PRO A C 1
ATOM 833 O O . PRO A 1 109 ? -10.426 16.103 -1.214 1.00 96.12 109 PRO A O 1
ATOM 836 N N . VAL A 1 110 ? -10.267 14.554 -2.860 1.00 92.00 110 VAL A N 1
ATOM 837 C CA . VAL A 1 110 ? -8.975 14.985 -3.421 1.00 92.00 110 VAL A CA 1
ATOM 838 C C . VAL A 1 110 ? -9.181 16.118 -4.416 1.00 92.00 110 VAL A C 1
ATOM 840 O O . VAL A 1 110 ? -10.162 16.029 -5.191 1.00 92.00 110 VAL A O 1
#

Radius of gyration: 17.67 Å; Cα contacts (8 Å, |Δi|>4): 82; chains: 1; bounding box: 40×34×43 Å

Solvent-accessible surface area (backbone atoms only — not comparable to full-atom values): 7166 Å² total; per-residue (Å²): 135,48,98,46,55,68,50,86,63,58,70,66,59,61,46,46,47,46,35,84,92,36,6,50,64,55,54,59,41,63,78,25,67,68,57,44,54,53,52,48,54,56,51,49,58,55,60,77,41,66,97,56,60,75,92,81,56,82,90,64,70,84,78,56,77,84,76,78,80,77,95,67,78,67,62,35,57,31,85,46,55,77,86,73,54,81,84,38,34,88,88,53,80,82,78,91,58,59,54,45,81,6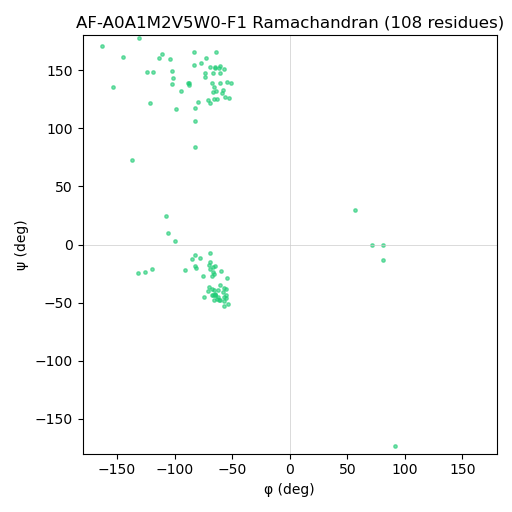9,75,66,70,67,50,76,84,132

Secondary structure (DSSP, 8-state):
--SSTT----HHHHHHTTSTTTHHHHHHTTT-HHHHHHHHHHHHHHHHTTTS-GGGS---GGGSPPPPPPS----BPTT--GGG-----SSSPPPP-PBPSSS--PPPP-

Sequence (110 aa):
MSPLRGEIRLQSDFLLARDSRTACEWQSFVNNQYKLQSAFKAAFRKMTILGSKEHTLVDCSDVVPTPPAPASQAHLPAGLTRQDIQQACNKKAFPTLPTDPGPVTSVAPV

Foldseek 3Di:
DDPAAQDDDDPVNVCQCAPQVRVVVVLVCQQPVPCVVVVCVVVVVVVVQVVHDPVVDDDPVVPDDDDDDDPDTGAAEAPDDPVPDPDRHPVDDRDDHHYDDDHGDHDDDD

pLDDT: mean 97.31, std 2.45, range [74.81, 98.81]

Organism: Trametes pubescens (NCBI:txid154538)

InterPro domains:
  IPR001621 Fungal ligninase [PR00462] (6-31)
  IPR001621 Fungal ligninase [PR00462] (40-65)
  IPR001621 Fungal ligninase [PR00462] (87-106)
  IPR010255 Haem peroxidase superfamily [SSF48113] (2-109)
  IPR024589 Fungal ligninase, C-terminal [PF11895] (35-110)

Nearest PDB structures (foldseek):
  5fnb-assembly1_A  TM=9.817E-01  e=1.846E-09  Pleurotus eryngii
  5fnb-assembly2_B  TM=9.673E-01  e=1.846E-09  Pleurotus eryngii
  3fm6-assembly1_A  TM=9.937E-01  e=3.898E-09  Pleurotus eryngii
  3fm1-assembly1_A  TM=9.925E-01  e=3.898E-09  Pleurotus eryngii
  4bm1-assembly2_B  TM=9.760E-01  e=2.614E-08  Pleurotus ostreatus

Mean predicted aligned error: 2.94 Å